Protein AF-A0A9W6LEB4-F1 (afdb_monomer_lite)

pLDDT: mean 90.42, std 13.18, range [27.97, 98.25]

Secondary structure (DSSP, 8-state):
---------HHHHHHHHHHHTT--GGGGT------SSHHHHHHHHHHHHHTT----EEEE--TTHHHHH--SHHHHHHHHHHHHHHHHHHHHHTT-SS--SS--EEEETTEEEESS-HHHHHHHH-TTHHHHHHHHHHHTT---S--HHHHHHHHHH--SPPPHHHHHHHHHHHHTT--

Radius of gyration: 16.8 Å; chains: 1; bounding box: 43×41×46 Å

Organism: NCBI:txid256037

Sequence (179 aa):
MLDRRRVRHADKVVIEEVASRKGALERFGVTVVNASGKANLIVAQAILHQLGITSLTVFDNDSGNAGRKWTDPDEIARARAGDRAANVVLQEHHGVPTVVPFPVGKCSPTLVAWDDNLEHVVNSSWAAWERTMETVRDELDSKKTKRPALYRLTARRCEGLISPALEEVLTLARALTSL

InterPro domains:
  IPR034139 OLD protein-like, TOPRIM domain [PF20469] (10-62)

Foldseek 3Di:
DDPPPPPQCLVQLLLQLLCVVVPGLVVLVFHDDDQPDLVSLLVVVVVCVVVVHQAADEEELQCCVLVVPDDDPVSSVVVLVVSQVSQQVSLVSVVQPDRDSRDAQDSDLRYHYHYNDPVCQCVVAQVQQVVLLVVLCVVVVHPDSRDSVSSNSSSNPRDDDGRPRSVSVSVSSSCSSVD

Structure (mmCIF, N/CA/C/O backbone):
data_AF-A0A9W6LEB4-F1
#
_entry.id   AF-A0A9W6LEB4-F1
#
loop_
_atom_site.group_PDB
_atom_site.id
_atom_site.type_symbol
_atom_site.label_atom_id
_atom_site.label_alt_id
_atom_site.label_comp_id
_atom_site.label_asym_id
_atom_site.label_entity_id
_atom_site.label_seq_id
_atom_site.pdbx_PDB_ins_code
_atom_site.Cartn_x
_atom_site.Cartn_y
_atom_site.Cartn_z
_atom_site.occupancy
_atom_site.B_iso_or_equiv
_atom_site.auth_seq_id
_atom_site.auth_comp_id
_atom_site.auth_asym_id
_atom_site.auth_atom_id
_atom_site.pdbx_PDB_model_num
ATOM 1 N N . MET A 1 1 ? -8.061 -24.059 -19.740 1.00 31.92 1 MET A N 1
ATOM 2 C CA . MET A 1 1 ? -6.728 -23.451 -19.533 1.00 31.92 1 MET A CA 1
ATOM 3 C C . MET A 1 1 ? -6.883 -22.383 -18.457 1.00 31.92 1 MET A C 1
ATOM 5 O O . MET A 1 1 ? -7.356 -21.297 -18.747 1.00 31.92 1 MET A O 1
ATOM 9 N N . LEU A 1 2 ? -6.667 -22.750 -17.189 1.00 27.97 2 LEU A N 1
ATOM 10 C CA . LEU A 1 2 ? -6.910 -21.866 -16.043 1.00 27.97 2 LEU A CA 1
ATOM 11 C C . LEU A 1 2 ? -5.825 -20.786 -16.002 1.00 27.97 2 LEU A C 1
ATOM 13 O O . LEU A 1 2 ? -4.672 -21.079 -15.682 1.00 27.97 2 LEU A O 1
ATOM 17 N N . ASP A 1 3 ? -6.207 -19.557 -16.342 1.00 31.36 3 ASP A N 1
ATOM 18 C CA . ASP A 1 3 ? -5.415 -18.361 -16.086 1.00 31.36 3 ASP A CA 1
ATOM 19 C C . ASP A 1 3 ? -5.175 -18.263 -14.574 1.00 31.36 3 ASP A C 1
ATOM 21 O O . ASP A 1 3 ? -6.063 -17.939 -13.778 1.00 31.36 3 ASP A O 1
ATOM 25 N N . ARG A 1 4 ? -3.964 -18.652 -14.165 1.00 30.36 4 ARG A N 1
ATOM 26 C CA . ARG A 1 4 ? -3.471 -18.491 -12.803 1.00 30.36 4 ARG A CA 1
ATOM 27 C C . ARG A 1 4 ? -3.309 -16.996 -12.575 1.00 30.36 4 ARG A C 1
ATOM 29 O O . ARG A 1 4 ? -2.198 -16.481 -12.721 1.00 30.36 4 ARG A O 1
ATOM 36 N N . ARG A 1 5 ? -4.395 -16.325 -12.173 1.00 36.22 5 ARG A N 1
ATOM 37 C CA . ARG A 1 5 ? -4.355 -14.999 -11.549 1.00 36.22 5 ARG A CA 1
ATOM 38 C C . ARG A 1 5 ? -3.278 -15.066 -10.471 1.00 36.22 5 ARG A C 1
ATOM 40 O O . ARG A 1 5 ? -3.470 -15.674 -9.420 1.00 36.22 5 ARG A O 1
ATOM 47 N N . ARG A 1 6 ? -2.085 -14.552 -10.780 1.00 41.47 6 ARG A N 1
ATOM 48 C CA . ARG A 1 6 ? -0.973 -14.477 -9.835 1.00 41.47 6 ARG A CA 1
ATOM 49 C C . ARG A 1 6 ? -1.454 -13.558 -8.736 1.00 41.47 6 ARG A C 1
ATOM 51 O O . ARG A 1 6 ? -1.456 -12.347 -8.938 1.00 41.47 6 ARG A O 1
ATOM 58 N N . VAL A 1 7 ? -1.893 -14.116 -7.616 1.00 43.53 7 VAL A N 1
ATOM 59 C CA . VAL A 1 7 ? -2.299 -13.289 -6.493 1.00 43.53 7 VAL A CA 1
ATOM 60 C C . VAL A 1 7 ? -1.030 -12.652 -5.933 1.00 43.53 7 VAL A C 1
ATOM 62 O O . VAL A 1 7 ? -0.190 -13.305 -5.308 1.00 43.53 7 VAL A O 1
ATOM 65 N N . ARG A 1 8 ? -0.820 -11.384 -6.291 1.00 58.88 8 ARG A N 1
ATOM 66 C CA . ARG A 1 8 ? 0.289 -10.565 -5.808 1.00 58.88 8 ARG A CA 1
ATOM 67 C C . ARG A 1 8 ? -0.129 -10.065 -4.433 1.00 58.88 8 ARG A C 1
ATOM 69 O O . ARG A 1 8 ? -0.816 -9.065 -4.327 1.00 58.88 8 ARG A O 1
ATOM 76 N N . HIS A 1 9 ? 0.217 -10.811 -3.390 1.00 73.19 9 HIS A N 1
ATOM 77 C CA . HIS A 1 9 ? 0.010 -10.394 -1.998 1.00 73.19 9 HIS A CA 1
ATOM 78 C C . HIS A 1 9 ? 1.240 -9.688 -1.418 1.00 73.19 9 HIS A C 1
ATOM 80 O O . HIS A 1 9 ? 1.439 -9.760 -0.211 1.00 73.19 9 HIS A O 1
ATOM 86 N N . ALA A 1 10 ? 2.087 -9.084 -2.260 1.00 85.56 10 ALA A N 1
ATOM 87 C CA . ALA A 1 10 ? 3.326 -8.446 -1.815 1.00 85.56 10 ALA A CA 1
ATOM 88 C C . ALA A 1 10 ? 3.034 -7.379 -0.750 1.00 85.56 10 ALA A C 1
ATOM 90 O O . ALA A 1 10 ? 3.589 -7.445 0.339 1.00 85.56 10 ALA A O 1
ATOM 91 N N . ASP A 1 11 ? 2.061 -6.510 -1.008 1.00 91.75 11 ASP A N 1
ATOM 92 C CA . ASP A 1 11 ? 1.679 -5.414 -0.110 1.00 91.75 11 ASP A CA 1
ATOM 93 C C . ASP A 1 11 ? 1.219 -5.944 1.246 1.00 91.75 11 ASP A C 1
ATOM 95 O O . ASP A 1 11 ? 1.785 -5.589 2.277 1.00 91.75 11 ASP A O 1
ATOM 99 N N . LYS A 1 12 ? 0.268 -6.891 1.241 1.00 93.88 12 LYS A N 1
ATOM 100 C CA . LYS A 1 12 ? -0.228 -7.544 2.463 1.00 93.88 12 LYS A CA 1
ATOM 101 C C . LYS A 1 12 ? 0.916 -8.137 3.284 1.00 93.88 12 LYS A C 1
ATOM 103 O O . LYS A 1 12 ? 1.007 -7.848 4.471 1.00 93.88 12 LYS A O 1
ATOM 108 N N . VAL A 1 13 ? 1.788 -8.945 2.669 1.00 94.31 13 VAL A N 1
ATOM 109 C CA . VAL A 1 13 ? 2.856 -9.609 3.433 1.00 94.31 13 VAL A CA 1
ATOM 110 C C . VAL A 1 13 ? 3.897 -8.622 3.940 1.00 94.31 13 VAL A C 1
ATOM 112 O O . VAL A 1 13 ? 4.397 -8.815 5.040 1.00 94.31 13 VAL A O 1
ATOM 115 N N . VAL A 1 14 ? 4.220 -7.568 3.187 1.00 94.88 14 VAL A N 1
ATOM 116 C CA . VAL A 1 14 ? 5.163 -6.551 3.664 1.00 94.88 14 VAL A CA 1
ATOM 117 C C . VAL A 1 14 ? 4.561 -5.782 4.834 1.00 94.88 14 VAL A C 1
ATOM 119 O O . VAL A 1 14 ? 5.223 -5.662 5.859 1.00 94.88 14 VAL A O 1
ATOM 122 N N . ILE A 1 15 ? 3.304 -5.341 4.739 1.00 95.69 15 ILE A N 1
ATOM 123 C CA . ILE A 1 15 ? 2.620 -4.639 5.833 1.00 95.69 15 ILE A CA 1
ATOM 124 C C . ILE A 1 15 ? 2.577 -5.512 7.096 1.00 95.69 15 ILE A C 1
ATOM 126 O O . ILE A 1 15 ? 2.961 -5.050 8.168 1.00 95.69 15 ILE A O 1
ATOM 130 N N . GLU A 1 16 ? 2.160 -6.776 6.979 1.00 95.50 16 GLU A N 1
ATOM 131 C CA . GLU A 1 16 ? 2.070 -7.707 8.115 1.00 95.50 16 GLU A CA 1
ATOM 132 C C . GLU A 1 16 ? 3.435 -7.969 8.770 1.00 95.50 16 GLU A C 1
ATOM 134 O O . GLU A 1 16 ? 3.569 -7.917 9.995 1.00 95.50 16 GLU A O 1
ATOM 139 N N . GLU A 1 17 ? 4.474 -8.218 7.970 1.00 95.50 17 GLU A N 1
ATOM 140 C CA . GLU A 1 17 ? 5.811 -8.508 8.496 1.00 95.50 17 GLU A CA 1
ATOM 141 C C . GLU A 1 17 ? 6.456 -7.279 9.131 1.00 95.50 17 GLU A C 1
ATOM 143 O O . GLU A 1 17 ? 7.046 -7.383 10.207 1.00 95.50 17 GLU A O 1
ATOM 148 N N . VAL A 1 18 ? 6.306 -6.104 8.521 1.00 94.75 18 VAL A N 1
ATOM 149 C CA . VAL A 1 18 ? 6.800 -4.846 9.091 1.00 94.75 18 VAL A CA 1
ATOM 150 C C . VAL A 1 18 ? 6.063 -4.541 10.396 1.00 94.75 18 VAL A C 1
ATOM 152 O O . VAL A 1 18 ? 6.706 -4.214 11.394 1.00 94.75 18 VAL A O 1
ATOM 155 N N . ALA A 1 19 ? 4.740 -4.735 10.440 1.00 95.12 19 ALA A N 1
ATOM 156 C CA . ALA A 1 19 ? 3.956 -4.570 11.661 1.00 95.12 19 ALA A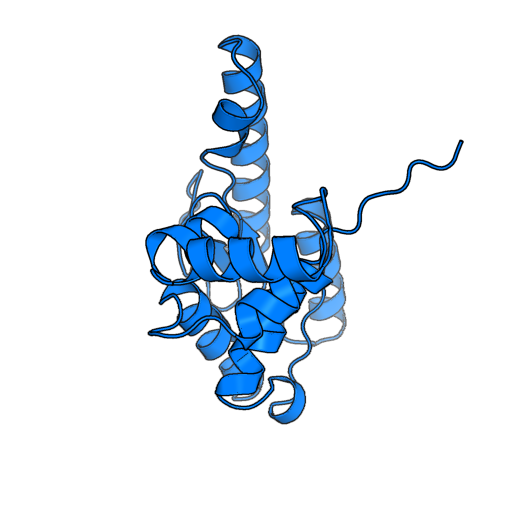 CA 1
ATOM 157 C C . ALA A 1 19 ? 4.435 -5.491 12.785 1.00 95.12 19 ALA A C 1
ATOM 159 O O . ALA A 1 19 ? 4.568 -5.052 13.927 1.00 95.12 19 ALA A O 1
ATOM 160 N N . SER A 1 20 ? 4.745 -6.753 12.469 1.00 92.88 20 SER A N 1
ATOM 161 C CA . SER A 1 20 ? 5.183 -7.741 13.460 1.00 92.88 20 SER A CA 1
ATOM 162 C C . SER A 1 20 ? 6.423 -7.299 14.251 1.00 92.88 20 SER A C 1
ATOM 164 O O . SER A 1 20 ? 6.522 -7.601 15.440 1.00 92.88 20 SER A O 1
ATOM 166 N N . ARG A 1 21 ? 7.306 -6.487 13.646 1.00 89.56 21 ARG A N 1
ATOM 167 C CA . ARG A 1 21 ? 8.498 -5.912 14.299 1.00 89.56 21 ARG A CA 1
ATOM 168 C C . ARG A 1 21 ? 8.165 -4.907 15.401 1.00 89.56 21 ARG A C 1
ATOM 170 O O . ARG A 1 21 ? 8.978 -4.687 16.292 1.00 89.56 21 ARG A O 1
ATOM 177 N N . LYS A 1 22 ? 6.987 -4.284 15.337 1.00 86.12 22 LYS A N 1
ATOM 178 C CA . LYS A 1 22 ? 6.521 -3.248 16.272 1.00 86.12 22 LYS A CA 1
ATOM 179 C C . LYS A 1 22 ? 5.244 -3.649 17.015 1.00 86.12 22 LYS A C 1
ATOM 181 O O . LYS A 1 22 ? 4.566 -2.778 17.556 1.00 86.12 22 LYS A O 1
ATOM 186 N N . GLY A 1 23 ? 4.881 -4.930 16.988 1.00 88.81 23 GLY A N 1
ATOM 187 C CA . GLY A 1 23 ? 3.587 -5.431 17.448 1.00 88.81 23 GLY A CA 1
ATOM 188 C C . GLY A 1 23 ? 2.609 -5.630 16.290 1.00 88.81 23 GLY A C 1
ATOM 189 O O . GLY A 1 23 ? 2.194 -4.669 15.635 1.00 88.81 23 GLY A O 1
ATOM 190 N N . ALA A 1 24 ? 2.249 -6.898 16.075 1.00 92.50 24 ALA A N 1
ATOM 191 C CA . ALA A 1 24 ? 1.349 -7.348 15.017 1.00 92.50 24 ALA A CA 1
ATOM 192 C C . ALA A 1 24 ? -0.007 -6.619 15.063 1.00 92.50 24 ALA A C 1
ATOM 194 O O . ALA A 1 24 ? -0.530 -6.355 16.149 1.00 92.50 24 ALA A O 1
ATOM 195 N N . LEU A 1 25 ? -0.564 -6.300 13.890 1.00 94.50 25 LEU A N 1
ATOM 196 C CA . LEU A 1 25 ? -1.804 -5.523 13.745 1.00 94.50 25 LEU A CA 1
ATOM 197 C C . LEU A 1 25 ? -3.010 -6.218 14.389 1.00 94.50 25 LEU A C 1
ATOM 199 O O . LEU A 1 25 ? -3.885 -5.557 14.943 1.00 94.50 25 LEU A O 1
ATOM 203 N N . GLU A 1 26 ? -3.007 -7.545 14.419 1.00 93.38 26 GLU A N 1
ATOM 204 C CA . GLU A 1 26 ? -4.059 -8.371 15.004 1.00 93.38 26 GLU A CA 1
ATOM 205 C C . GLU A 1 26 ? -4.212 -8.116 16.507 1.00 93.38 26 GLU A C 1
ATOM 207 O O . GLU A 1 26 ? -5.320 -8.185 17.035 1.00 93.38 26 GLU A O 1
ATOM 212 N N . ARG A 1 27 ? -3.125 -7.745 17.202 1.00 91.69 27 ARG A N 1
ATOM 213 C CA . ARG A 1 27 ? -3.181 -7.356 18.624 1.00 91.69 27 ARG A CA 1
ATOM 214 C C . ARG A 1 27 ? -3.971 -6.069 18.854 1.00 91.69 27 ARG A C 1
ATOM 216 O O . ARG A 1 27 ? -4.410 -5.828 19.972 1.00 91.69 27 ARG A O 1
ATOM 223 N N . PHE A 1 28 ? -4.137 -5.267 17.809 1.00 90.06 28 PHE A N 1
ATOM 224 C CA . PHE A 1 28 ? -4.932 -4.046 17.802 1.00 90.06 28 PHE A CA 1
ATOM 225 C C . PHE A 1 28 ? -6.306 -4.268 17.160 1.00 90.06 28 PHE A C 1
ATOM 227 O O . PHE A 1 28 ? -7.001 -3.302 16.906 1.00 90.06 28 PHE A O 1
ATOM 234 N N . GLY A 1 29 ? -6.708 -5.510 16.859 1.00 93.12 29 GLY A N 1
ATOM 235 C CA . GLY A 1 29 ? -7.980 -5.787 16.181 1.00 93.12 29 GLY A CA 1
ATOM 236 C C . GLY A 1 29 ? -7.988 -5.424 14.691 1.00 93.12 29 GLY A C 1
ATOM 237 O O . GLY A 1 29 ? -9.054 -5.326 14.090 1.00 93.12 29 GLY A O 1
ATOM 238 N N . VAL A 1 30 ? -6.815 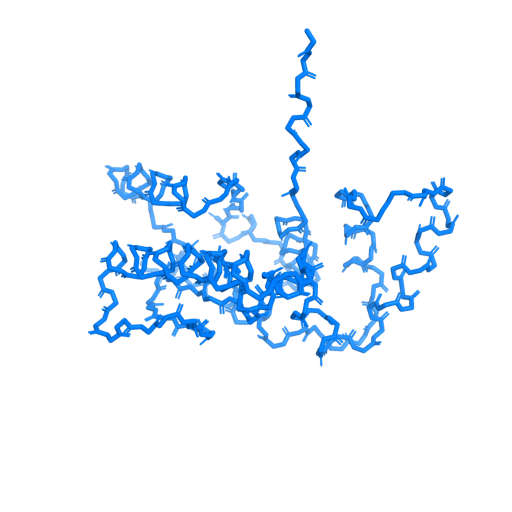-5.238 14.079 1.00 95.88 30 VAL A N 1
ATOM 239 C CA . VAL A 1 30 ? -6.679 -4.849 12.671 1.00 95.88 30 VAL A CA 1
ATOM 240 C C . VAL A 1 30 ? -6.247 -6.050 11.832 1.00 95.88 30 VAL A C 1
ATOM 242 O O . VAL A 1 30 ? -5.295 -6.750 12.167 1.00 95.88 30 VAL A O 1
ATOM 245 N N . THR A 1 31 ? -6.930 -6.276 10.708 1.00 95.38 31 THR A N 1
ATOM 246 C CA . THR A 1 31 ? -6.588 -7.304 9.711 1.00 95.38 31 THR A CA 1
ATOM 247 C C . THR A 1 31 ? -6.309 -6.655 8.363 1.00 95.38 31 THR A C 1
ATOM 249 O O . THR A 1 31 ? -7.049 -5.781 7.919 1.00 95.38 31 THR A O 1
ATOM 252 N N . VAL A 1 32 ? -5.263 -7.121 7.675 1.00 95.44 32 VAL A N 1
ATOM 253 C CA . VAL A 1 32 ? -4.921 -6.659 6.324 1.00 95.44 32 VAL A CA 1
ATOM 254 C C . VAL A 1 32 ? -5.608 -7.541 5.280 1.00 95.44 32 VAL A C 1
ATOM 256 O O . VAL A 1 32 ? -5.430 -8.761 5.265 1.00 95.44 32 VAL A O 1
ATOM 259 N N . VAL A 1 33 ? -6.357 -6.942 4.356 1.00 93.94 33 VAL A N 1
ATOM 260 C CA . VAL A 1 33 ? -7.030 -7.654 3.257 1.00 93.94 33 VAL A CA 1
ATOM 261 C C . VAL A 1 33 ? -6.465 -7.183 1.921 1.00 93.94 33 VAL A C 1
ATOM 263 O O . VAL A 1 33 ? -6.318 -5.990 1.690 1.00 93.94 33 VAL A O 1
ATOM 266 N N . ASN A 1 34 ? -6.152 -8.121 1.022 1.00 92.69 34 ASN A N 1
ATOM 267 C CA . ASN A 1 34 ? -5.768 -7.781 -0.349 1.00 92.69 34 ASN A CA 1
ATOM 268 C C . ASN A 1 34 ? -7.017 -7.758 -1.243 1.00 92.69 34 ASN A C 1
ATOM 270 O O . ASN A 1 34 ? -7.630 -8.805 -1.447 1.00 92.69 34 ASN A O 1
ATOM 274 N N . ALA A 1 35 ? -7.347 -6.599 -1.814 1.00 91.00 35 ALA A N 1
ATOM 275 C CA . ALA A 1 35 ? -8.485 -6.450 -2.722 1.00 91.00 35 ALA A CA 1
ATOM 276 C C . ALA A 1 35 ? -8.160 -6.751 -4.200 1.00 91.00 35 ALA A C 1
ATOM 278 O O . ALA A 1 35 ? -9.063 -6.872 -5.016 1.00 91.00 35 ALA A O 1
ATOM 279 N N . SER A 1 36 ? -6.898 -6.949 -4.585 1.00 87.88 36 SER A N 1
ATOM 280 C CA . SER A 1 36 ? -6.499 -7.259 -5.971 1.00 87.88 36 SER A CA 1
ATOM 281 C C . SER A 1 36 ? -6.897 -6.184 -7.001 1.00 87.88 36 SER A C 1
ATOM 283 O O . SER A 1 36 ? -7.420 -6.508 -8.067 1.00 87.88 36 SER A O 1
ATOM 285 N N . GLY A 1 37 ? -6.630 -4.910 -6.696 1.00 90.06 37 GLY A N 1
ATOM 286 C CA . GLY A 1 37 ? -6.763 -3.781 -7.627 1.00 90.06 37 GLY A CA 1
ATOM 287 C C . GLY A 1 37 ? -7.757 -2.703 -7.187 1.00 90.06 37 GLY A C 1
ATOM 288 O O . GLY A 1 37 ? -8.623 -2.940 -6.348 1.00 90.06 37 GLY A O 1
ATOM 289 N N . LYS A 1 38 ? -7.641 -1.510 -7.788 1.00 94.25 38 LYS A N 1
ATOM 290 C CA . LYS A 1 38 ? -8.364 -0.283 -7.393 1.00 94.25 38 LYS A CA 1
ATOM 291 C C . LYS A 1 38 ? -9.886 -0.411 -7.434 1.00 94.25 38 LYS A C 1
ATOM 293 O O . LYS A 1 38 ? -10.550 -0.039 -6.476 1.00 94.25 38 LYS A O 1
ATOM 298 N N . ALA A 1 39 ? -10.436 -1.018 -8.485 1.00 93.94 39 ALA A N 1
ATOM 299 C CA . ALA A 1 39 ? -11.881 -1.241 -8.581 1.00 93.94 39 ALA A CA 1
ATOM 300 C C . ALA A 1 39 ? -12.415 -2.123 -7.437 1.00 93.94 39 ALA A C 1
ATOM 302 O O . ALA A 1 39 ? -13.472 -1.854 -6.875 1.00 93.94 39 ALA A O 1
ATOM 303 N N . ASN A 1 40 ? -11.659 -3.149 -7.043 1.00 95.38 40 ASN A N 1
ATOM 304 C CA . ASN A 1 40 ? -12.047 -4.016 -5.936 1.00 95.38 40 ASN A CA 1
ATOM 305 C C . ASN A 1 40 ? -11.813 -3.365 -4.568 1.00 95.38 40 ASN A C 1
ATOM 307 O O . ASN A 1 40 ? -12.504 -3.733 -3.624 1.00 95.38 40 ASN A O 1
ATOM 311 N N . LEU A 1 41 ? -10.873 -2.417 -4.441 1.00 96.06 41 LEU A N 1
ATOM 312 C CA . LEU A 1 41 ? -10.715 -1.628 -3.211 1.00 96.06 41 LEU A CA 1
ATOM 313 C C . LEU A 1 41 ? -11.995 -0.839 -2.912 1.00 96.06 41 LEU A C 1
ATOM 315 O O . LEU A 1 41 ? -12.469 -0.882 -1.784 1.00 96.06 41 LEU A O 1
ATOM 319 N N . ILE A 1 42 ? -12.601 -0.220 -3.932 1.00 96.50 42 ILE A N 1
ATOM 320 C CA . ILE A 1 42 ? -13.890 0.487 -3.819 1.00 96.50 42 ILE A CA 1
ATOM 321 C C . ILE A 1 42 ? -14.981 -0.471 -3.330 1.00 96.50 42 ILE A C 1
ATOM 323 O O . ILE A 1 42 ? -15.660 -0.188 -2.346 1.00 96.50 42 ILE A O 1
ATOM 327 N N . VAL A 1 43 ? -15.125 -1.633 -3.978 1.00 96.50 43 VAL A N 1
ATOM 328 C CA . VAL A 1 43 ? -16.143 -2.631 -3.601 1.00 96.50 43 VAL A CA 1
ATOM 329 C C . VAL A 1 43 ? -15.922 -3.140 -2.175 1.00 96.50 43 VAL A C 1
ATOM 331 O O . VAL A 1 43 ? -16.868 -3.207 -1.393 1.00 96.50 43 VAL A O 1
ATOM 334 N N . ALA A 1 44 ? -14.683 -3.479 -1.814 1.00 96.06 44 ALA A N 1
ATOM 335 C CA . ALA A 1 44 ? -14.348 -3.949 -0.475 1.00 96.06 44 ALA A CA 1
ATOM 336 C C . ALA A 1 44 ? -14.645 -2.880 0.584 1.00 96.06 44 ALA A C 1
ATOM 338 O O . ALA A 1 44 ? -15.276 -3.188 1.592 1.00 96.06 44 ALA A O 1
ATOM 339 N N . GLN A 1 45 ? -14.252 -1.628 0.339 1.00 95.38 45 GLN A N 1
ATOM 340 C CA . GLN A 1 45 ? -14.521 -0.519 1.249 1.00 95.38 45 GLN A CA 1
ATOM 341 C C . GLN A 1 45 ? -16.027 -0.285 1.408 1.00 95.38 45 GLN A C 1
ATOM 343 O O . GLN A 1 45 ? -16.484 -0.124 2.536 1.00 95.38 45 GLN A O 1
ATOM 348 N N . ALA A 1 46 ? -16.804 -0.334 0.322 1.00 95.00 46 ALA A N 1
ATOM 349 C CA . ALA A 1 46 ? -18.250 -0.140 0.381 1.00 95.00 46 ALA A CA 1
ATOM 350 C C . ALA A 1 46 ? -18.938 -1.234 1.216 1.00 95.00 46 ALA A C 1
ATOM 352 O O . ALA A 1 46 ? -19.802 -0.934 2.038 1.00 95.00 46 ALA A O 1
ATOM 353 N N . ILE A 1 47 ? -18.517 -2.496 1.057 1.00 96.69 47 ILE A N 1
ATOM 354 C CA . ILE A 1 47 ? -19.013 -3.618 1.869 1.00 96.69 47 ILE A CA 1
ATOM 355 C C . ILE A 1 47 ? -18.664 -3.410 3.346 1.00 96.69 47 ILE A C 1
ATOM 357 O O . ILE A 1 47 ? -19.539 -3.523 4.200 1.00 96.69 47 ILE A O 1
ATOM 361 N N . LEU A 1 48 ? -17.403 -3.095 3.657 1.00 95.94 48 LEU A N 1
ATOM 362 C CA . LEU A 1 48 ? -16.960 -2.878 5.038 1.00 95.94 48 LEU A CA 1
ATOM 363 C C . LEU A 1 48 ? -17.699 -1.700 5.683 1.00 95.94 48 LEU A C 1
ATOM 365 O O . LEU A 1 48 ? -18.182 -1.829 6.805 1.00 95.94 48 LEU A O 1
ATOM 369 N N . HIS A 1 49 ? -17.882 -0.602 4.947 1.00 94.38 49 HIS A N 1
ATOM 370 C CA . HIS A 1 49 ? -18.649 0.554 5.397 1.00 94.38 49 HIS A CA 1
ATOM 371 C C . HIS A 1 49 ? -20.107 0.194 5.708 1.00 94.38 49 HIS A C 1
ATOM 373 O O . HIS A 1 49 ? -20.606 0.541 6.776 1.00 94.38 49 HIS A O 1
ATOM 379 N N . GLN A 1 50 ? -20.770 -0.562 4.827 1.00 97.25 50 GLN A N 1
ATOM 380 C CA . GLN A 1 50 ? -22.147 -1.016 5.041 1.00 97.25 50 GLN A CA 1
ATOM 381 C C . GLN A 1 50 ? -22.286 -1.922 6.276 1.00 97.25 50 GLN A C 1
ATOM 383 O O . GLN A 1 50 ? -23.339 -1.951 6.910 1.00 97.25 50 GLN A O 1
ATOM 388 N N . LEU A 1 51 ? -21.226 -2.653 6.623 1.00 97.06 51 LEU A N 1
ATOM 389 C CA . LEU A 1 51 ? -21.150 -3.484 7.825 1.00 97.06 51 LEU A CA 1
ATOM 390 C C . LEU A 1 51 ? -20.739 -2.700 9.084 1.00 97.06 51 LEU A C 1
ATOM 392 O O . LEU A 1 51 ? -20.604 -3.300 10.148 1.00 97.06 51 LEU A O 1
ATOM 396 N N . GLY A 1 52 ? -20.521 -1.384 8.986 1.00 95.25 52 GLY A N 1
ATOM 397 C CA . GLY A 1 52 ? -20.047 -0.557 10.098 1.00 95.25 52 GLY A CA 1
ATOM 398 C C . GLY A 1 52 ? -18.590 -0.823 10.489 1.00 95.25 52 GLY A C 1
ATOM 399 O O . GLY A 1 52 ? -18.185 -0.496 11.601 1.00 95.25 52 GLY A O 1
ATOM 400 N N . ILE A 1 53 ? -17.798 -1.431 9.600 1.00 95.00 53 ILE A N 1
ATOM 401 C CA . ILE A 1 53 ? -16.388 -1.745 9.833 1.00 95.00 53 ILE A CA 1
ATOM 402 C C . ILE A 1 53 ? -15.525 -0.603 9.292 1.00 95.00 53 ILE A C 1
ATOM 404 O O . ILE A 1 53 ? -15.476 -0.354 8.086 1.00 95.00 53 ILE A O 1
ATOM 408 N N . THR A 1 54 ? -14.795 0.068 10.182 1.00 94.56 54 THR A N 1
ATOM 409 C CA . THR A 1 54 ? -13.818 1.096 9.803 1.00 94.56 54 THR A CA 1
ATOM 410 C C . THR A 1 54 ? -12.630 0.461 9.077 1.00 94.56 54 THR A C 1
ATOM 412 O O . THR A 1 54 ? -12.044 -0.513 9.549 1.00 94.56 54 THR A O 1
ATOM 415 N N . SER A 1 55 ? -12.237 1.027 7.934 1.00 96.38 55 SER A N 1
ATOM 416 C CA . SER A 1 55 ? -11.151 0.492 7.107 1.00 96.38 55 SER A CA 1
ATOM 417 C C . SER A 1 55 ? -10.236 1.587 6.562 1.00 96.38 55 SER A C 1
ATOM 419 O O . SER A 1 55 ? -10.720 2.613 6.080 1.00 96.38 55 SER A O 1
ATOM 421 N N . LEU A 1 56 ? -8.929 1.323 6.552 1.00 97.56 56 LEU A N 1
ATOM 422 C CA . LEU A 1 56 ? -7.928 2.092 5.812 1.00 97.56 56 LEU A CA 1
ATOM 423 C C . LEU A 1 56 ? -7.684 1.435 4.449 1.00 97.56 56 LEU A C 1
ATOM 425 O O . LEU A 1 56 ? -7.378 0.246 4.383 1.00 97.56 56 LEU A O 1
ATOM 429 N N . THR A 1 57 ? -7.778 2.211 3.373 1.00 97.75 57 THR A N 1
ATOM 430 C CA . THR A 1 57 ? -7.401 1.789 2.020 1.00 97.75 57 THR A CA 1
ATOM 431 C C . THR A 1 57 ? -6.004 2.298 1.689 1.00 97.75 57 THR A C 1
ATOM 433 O O . THR A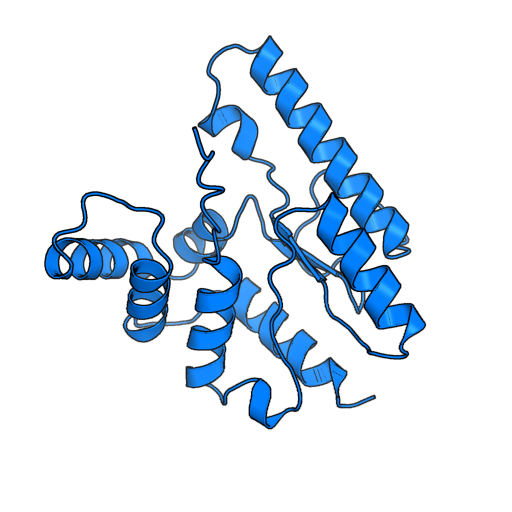 1 57 ? -5.713 3.481 1.855 1.00 97.75 57 THR A O 1
ATOM 436 N N . VAL A 1 58 ? -5.144 1.401 1.209 1.00 97.75 58 VAL A N 1
ATOM 437 C CA . VAL A 1 58 ? -3.785 1.710 0.747 1.00 97.75 58 VAL A CA 1
ATOM 438 C C . VAL A 1 58 ? -3.659 1.245 -0.697 1.00 97.75 58 VAL A C 1
ATOM 440 O O . VAL A 1 58 ? -4.109 0.143 -1.022 1.00 97.75 58 VAL A O 1
ATOM 443 N N . PHE A 1 59 ? -3.087 2.076 -1.565 1.00 97.12 59 PHE A N 1
ATOM 444 C CA . PHE A 1 59 ? -2.939 1.751 -2.982 1.00 97.12 59 PHE A CA 1
ATOM 445 C C . PHE A 1 59 ? -1.681 2.365 -3.603 1.00 97.12 59 PHE A C 1
ATOM 447 O O . PHE A 1 59 ? -1.208 3.409 -3.168 1.00 97.12 59 PHE A O 1
ATOM 454 N N . ASP A 1 60 ? -1.188 1.733 -4.663 1.00 96.00 60 ASP A N 1
ATOM 455 C CA . ASP A 1 60 ? -0.108 2.232 -5.517 1.00 96.00 60 ASP A CA 1
ATOM 456 C C . ASP A 1 60 ? -0.638 3.313 -6.470 1.00 96.00 60 ASP A C 1
ATOM 458 O O . ASP A 1 60 ? -1.628 3.079 -7.172 1.00 96.00 60 ASP A O 1
ATOM 462 N N . ASN A 1 61 ? -0.010 4.492 -6.552 1.00 96.44 61 ASN A N 1
ATOM 463 C CA . ASN A 1 61 ? -0.463 5.517 -7.501 1.00 96.44 61 ASN A CA 1
ATOM 464 C C . ASN A 1 61 ? -0.126 5.179 -8.971 1.00 96.44 61 ASN A C 1
ATOM 466 O O . ASN A 1 61 ? -0.682 5.804 -9.873 1.00 96.44 61 ASN A O 1
ATOM 470 N N . ASP A 1 62 ? 0.716 4.172 -9.224 1.00 96.38 62 ASP A N 1
ATOM 471 C CA . ASP A 1 62 ? 1.103 3.655 -10.544 1.00 96.38 62 ASP A CA 1
ATOM 472 C C . ASP A 1 62 ? 1.685 4.718 -11.504 1.00 96.38 62 ASP A C 1
ATOM 474 O O . ASP A 1 62 ? 1.646 4.567 -12.727 1.00 96.38 62 ASP A O 1
ATOM 478 N N . SER A 1 63 ? 2.254 5.810 -10.980 1.00 94.88 63 SER A N 1
ATOM 479 C CA . SER A 1 63 ? 2.739 6.938 -11.790 1.00 94.88 63 SER A CA 1
ATOM 480 C C . SER A 1 63 ? 3.835 6.564 -12.800 1.00 94.88 63 SER A C 1
ATOM 482 O O . SER A 1 63 ? 3.912 7.170 -13.876 1.00 94.88 63 SER A O 1
ATOM 484 N N . GLY A 1 64 ? 4.647 5.550 -12.487 1.00 93.06 64 GLY A N 1
ATOM 485 C CA . GLY A 1 64 ? 5.729 5.023 -13.316 1.00 93.06 64 GLY A CA 1
ATOM 486 C C . GLY A 1 64 ? 5.413 3.682 -13.986 1.00 93.06 64 GLY A C 1
ATOM 487 O O . GLY A 1 64 ? 6.259 3.139 -14.700 1.00 93.06 64 GLY A O 1
ATOM 488 N N . ASN A 1 65 ? 4.223 3.109 -13.784 1.00 90.69 65 ASN A N 1
ATOM 489 C CA . ASN A 1 65 ? 3.864 1.778 -14.290 1.00 90.69 65 ASN A CA 1
ATOM 490 C C . ASN A 1 65 ? 3.913 1.698 -15.828 1.00 90.69 65 ASN A C 1
ATOM 492 O O . ASN A 1 65 ? 4.500 0.770 -16.390 1.00 90.69 65 ASN A O 1
ATOM 496 N N . ALA A 1 66 ? 3.360 2.700 -16.515 1.00 91.88 66 ALA A N 1
ATOM 497 C CA . ALA A 1 66 ? 3.307 2.742 -17.976 1.00 91.88 66 ALA A CA 1
ATOM 498 C C . ALA A 1 66 ? 4.702 2.691 -18.628 1.00 91.88 66 ALA A C 1
ATOM 500 O O . ALA A 1 66 ? 4.941 1.848 -19.492 1.00 91.88 66 ALA A O 1
ATOM 501 N N . GLY A 1 67 ? 5.638 3.529 -18.165 1.00 91.00 67 GLY A N 1
ATOM 502 C CA . GLY A 1 67 ? 7.002 3.597 -18.708 1.00 91.00 67 GLY A CA 1
ATOM 503 C C . GLY A 1 67 ? 7.862 2.369 -18.395 1.00 91.00 67 GLY A C 1
ATOM 504 O O . GLY A 1 67 ? 8.837 2.105 -19.089 1.00 91.00 67 GLY A O 1
ATOM 505 N N .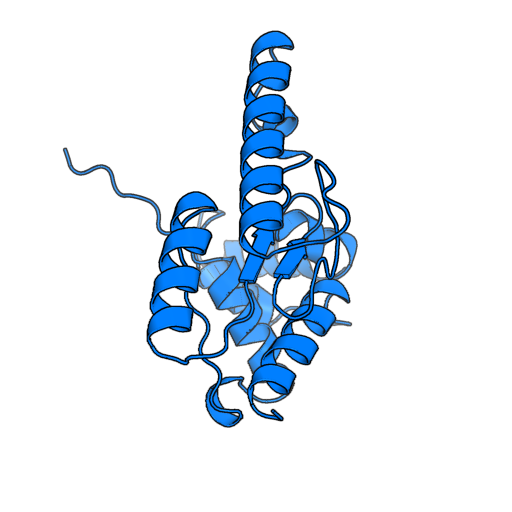 ARG A 1 68 ? 7.492 1.583 -17.376 1.00 91.06 68 ARG A N 1
ATOM 506 C CA . ARG A 1 68 ? 8.139 0.295 -17.075 1.00 91.06 68 ARG A CA 1
ATOM 507 C C . ARG A 1 68 ? 7.628 -0.845 -17.953 1.00 91.06 68 ARG A C 1
ATOM 509 O O . ARG A 1 68 ? 8.302 -1.867 -18.069 1.00 91.06 68 ARG A O 1
ATOM 516 N N . LYS A 1 69 ? 6.422 -0.713 -18.512 1.00 91.06 69 LYS A N 1
ATOM 517 C CA . LYS A 1 69 ? 5.744 -1.785 -19.252 1.00 91.06 69 LYS A CA 1
ATOM 518 C C . LYS A 1 69 ? 5.858 -1.634 -20.765 1.00 91.06 69 LYS A C 1
ATOM 520 O O . LYS A 1 69 ? 5.932 -2.648 -21.454 1.00 91.06 69 LYS A O 1
ATOM 525 N N . TRP A 1 70 ? 5.846 -0.403 -21.257 1.00 93.75 70 TRP A N 1
ATOM 526 C CA . TRP A 1 70 ? 5.770 -0.095 -22.679 1.00 93.75 70 TRP A CA 1
ATOM 527 C C . TRP A 1 70 ? 6.897 0.844 -23.087 1.00 93.75 70 TRP A C 1
ATOM 529 O O . TRP A 1 70 ? 7.366 1.649 -22.286 1.00 93.75 70 TRP A O 1
ATOM 539 N N . THR A 1 71 ? 7.308 0.744 -24.348 1.00 95.00 71 THR A N 1
ATOM 540 C CA . THR A 1 71 ? 8.268 1.661 -24.977 1.00 95.00 71 THR A CA 1
ATOM 541 C C . THR A 1 71 ? 7.604 2.569 -26.008 1.00 95.00 71 THR A C 1
ATOM 543 O O . THR A 1 71 ? 8.166 3.605 -26.347 1.00 95.00 71 THR A O 1
ATOM 546 N N . ASP A 1 72 ? 6.427 2.185 -26.512 1.00 96.62 72 ASP A N 1
ATOM 547 C CA . ASP A 1 72 ? 5.654 2.977 -27.462 1.00 96.62 72 ASP A CA 1
ATOM 548 C C . ASP A 1 72 ? 4.979 4.180 -26.767 1.00 96.62 72 ASP A C 1
ATOM 550 O O . ASP A 1 72 ? 4.269 3.987 -25.771 1.00 96.62 72 ASP A O 1
ATOM 554 N N . PRO A 1 73 ? 5.174 5.421 -27.255 1.00 96.12 73 PRO A N 1
ATOM 555 C CA . PRO A 1 73 ? 4.602 6.614 -26.634 1.00 96.12 73 PRO A CA 1
ATOM 556 C C . PRO A 1 73 ? 3.072 6.601 -26.513 1.00 96.12 73 PRO A C 1
ATOM 558 O O . PRO A 1 73 ? 2.548 7.069 -25.497 1.00 96.12 73 PRO A O 1
ATOM 561 N N . ASP A 1 74 ? 2.355 6.048 -27.494 1.00 96.38 74 ASP A N 1
ATOM 562 C CA . ASP A 1 74 ? 0.889 6.030 -27.491 1.00 96.38 74 ASP A CA 1
ATOM 563 C C . ASP A 1 74 ? 0.349 5.005 -26.483 1.00 96.38 74 ASP A C 1
ATOM 565 O O . ASP A 1 74 ? -0.609 5.285 -25.749 1.00 96.38 74 ASP A O 1
ATOM 569 N N . GLU A 1 75 ? 0.987 3.836 -26.376 1.00 96.56 75 GLU A N 1
ATOM 570 C CA . GLU A 1 75 ? 0.691 2.854 -25.327 1.00 96.56 75 GLU A CA 1
ATOM 571 C C . GLU A 1 75 ? 0.987 3.401 -23.925 1.00 96.56 75 GLU A C 1
ATOM 573 O O . GLU A 1 75 ? 0.173 3.218 -23.011 1.00 96.56 75 GLU A O 1
ATOM 578 N N . ILE A 1 76 ? 2.103 4.121 -23.748 1.00 95.69 76 ILE A N 1
ATOM 579 C CA . ILE A 1 76 ? 2.448 4.780 -22.480 1.00 95.69 76 ILE A CA 1
ATOM 580 C C . ILE A 1 76 ? 1.380 5.814 -22.114 1.00 95.69 76 ILE A C 1
ATOM 582 O O . ILE A 1 76 ? 0.882 5.809 -20.984 1.00 95.69 76 ILE A O 1
ATOM 586 N N . ALA A 1 77 ? 1.003 6.688 -23.052 1.00 95.94 77 ALA A N 1
ATOM 587 C CA . ALA A 1 77 ? 0.001 7.726 -22.821 1.00 95.94 77 ALA A CA 1
ATOM 588 C C . ALA A 1 77 ? -1.359 7.122 -22.444 1.00 95.94 77 ALA A C 1
ATOM 590 O O . ALA A 1 77 ? -1.989 7.558 -21.476 1.00 95.94 77 ALA A O 1
ATOM 591 N N . ARG A 1 78 ? -1.784 6.068 -23.153 1.00 96.50 78 ARG A N 1
ATOM 592 C CA . ARG A 1 78 ? -3.036 5.353 -22.878 1.00 96.50 78 ARG A CA 1
ATOM 593 C C . ARG A 1 78 ? -3.028 4.675 -21.511 1.00 96.50 78 ARG A C 1
ATOM 595 O O . ARG A 1 78 ? -3.990 4.820 -20.759 1.00 96.50 78 ARG A O 1
ATOM 602 N N . ALA A 1 79 ? -1.959 3.953 -21.177 1.00 95.19 79 ALA A N 1
ATOM 603 C CA . ALA A 1 79 ? -1.828 3.296 -19.879 1.00 95.19 79 ALA A CA 1
ATOM 604 C C . ALA A 1 79 ? -1.851 4.324 -18.738 1.00 95.19 79 ALA A C 1
ATOM 606 O O . ALA A 1 79 ? -2.621 4.179 -17.792 1.00 95.19 79 ALA A O 1
ATOM 607 N N . ARG A 1 80 ? -1.105 5.425 -18.887 1.00 96.25 80 ARG A N 1
ATOM 608 C CA . ARG A 1 80 ? -1.050 6.506 -17.897 1.00 96.25 80 ARG A CA 1
ATOM 609 C C . ARG A 1 80 ? -2.394 7.215 -17.714 1.00 96.25 80 ARG A C 1
ATOM 611 O O . ARG A 1 80 ? -2.719 7.623 -16.600 1.00 96.25 80 ARG A O 1
ATOM 618 N N . ALA A 1 81 ? -3.179 7.366 -18.782 1.00 96.94 81 ALA A N 1
ATOM 619 C CA . ALA A 1 81 ? -4.541 7.886 -18.693 1.00 96.94 81 ALA A CA 1
ATOM 620 C C . ALA A 1 81 ? -5.456 6.944 -17.891 1.00 96.94 81 ALA A C 1
ATOM 622 O O . ALA A 1 81 ? -6.243 7.416 -17.071 1.00 96.94 81 ALA A O 1
ATOM 623 N N . GLY A 1 82 ? -5.307 5.627 -18.074 1.00 96.69 82 GLY A N 1
ATOM 624 C CA . GLY A 1 82 ? -6.002 4.609 -17.283 1.00 96.69 82 GLY A CA 1
ATOM 625 C C . GLY A 1 82 ? -5.636 4.654 -15.797 1.00 96.69 82 GLY A C 1
ATOM 626 O O . GLY A 1 82 ? -6.531 4.701 -14.954 1.00 96.69 82 GLY A O 1
ATOM 627 N N . ASP A 1 83 ? -4.340 4.719 -15.478 1.00 96.19 83 ASP A N 1
ATOM 628 C CA . ASP A 1 83 ? -3.855 4.804 -14.093 1.00 96.19 83 ASP A CA 1
ATOM 629 C C . ASP A 1 83 ? -4.362 6.088 -13.406 1.00 96.19 83 ASP A C 1
ATOM 631 O O . ASP A 1 83 ? -4.896 6.035 -12.296 1.00 96.19 83 ASP A O 1
ATOM 635 N N . ARG A 1 84 ? -4.322 7.232 -14.113 1.00 97.44 84 ARG A N 1
ATOM 636 C CA . ARG A 1 84 ? -4.921 8.500 -13.658 1.00 97.44 84 ARG A CA 1
ATOM 637 C C . ARG A 1 84 ? -6.409 8.348 -13.352 1.00 97.44 84 ARG A C 1
ATOM 639 O O . ARG A 1 84 ? -6.848 8.767 -12.285 1.00 97.44 84 ARG A O 1
ATOM 646 N N . ALA A 1 85 ? -7.187 7.800 -14.285 1.00 97.81 85 ALA A N 1
ATOM 647 C CA . ALA A 1 85 ? -8.632 7.672 -14.115 1.00 97.81 85 ALA A CA 1
ATOM 648 C C . ALA A 1 85 ? -8.973 6.782 -12.910 1.00 97.81 85 ALA A C 1
ATOM 650 O O . ALA A 1 85 ? -9.811 7.150 -12.092 1.00 97.81 85 ALA A O 1
ATOM 651 N N . ALA A 1 86 ? -8.270 5.658 -12.746 1.00 97.56 86 ALA A N 1
ATOM 652 C CA . ALA A 1 86 ? -8.471 4.760 -11.612 1.00 97.56 86 ALA A CA 1
ATOM 653 C C . ALA A 1 86 ? -8.135 5.421 -10.260 1.00 97.56 86 ALA A C 1
ATOM 655 O O . ALA A 1 86 ? -8.857 5.212 -9.285 1.00 97.56 86 ALA A O 1
ATOM 656 N N . ASN A 1 87 ? -7.074 6.233 -10.195 1.00 98.00 87 ASN A N 1
ATOM 657 C CA . ASN A 1 87 ? -6.704 6.975 -8.984 1.00 98.00 87 ASN A CA 1
ATOM 658 C C . ASN A 1 87 ? -7.731 8.053 -8.621 1.00 98.00 87 ASN A C 1
ATOM 660 O O . ASN A 1 87 ? -8.018 8.254 -7.441 1.00 98.00 87 ASN A O 1
ATOM 664 N N . VAL A 1 88 ? -8.255 8.766 -9.622 1.00 98.19 88 VAL A N 1
ATOM 665 C CA . VAL A 1 88 ? -9.281 9.805 -9.439 1.00 98.19 88 VAL A CA 1
ATOM 666 C C . VAL A 1 88 ? -10.551 9.185 -8.867 1.00 98.19 88 VAL A C 1
ATOM 668 O O . VAL A 1 88 ? -10.987 9.599 -7.799 1.00 98.19 88 VAL A O 1
ATOM 671 N N . VAL A 1 89 ? -11.065 8.123 -9.496 1.00 98.12 89 VAL A N 1
ATOM 672 C CA . VAL A 1 89 ? -12.284 7.435 -9.040 1.00 98.12 89 VAL A CA 1
ATOM 673 C C . VAL A 1 89 ? -12.136 6.918 -7.605 1.00 98.12 89 VAL A C 1
ATOM 675 O O . VAL A 1 89 ? -13.062 7.033 -6.806 1.00 98.12 89 VAL A O 1
ATOM 678 N N . LEU A 1 90 ? -10.967 6.375 -7.242 1.00 97.69 90 LEU A N 1
ATOM 679 C CA . LEU A 1 90 ? -10.722 5.912 -5.875 1.00 97.69 90 LEU A CA 1
ATOM 680 C C . LEU A 1 90 ? -10.725 7.070 -4.860 1.00 97.69 9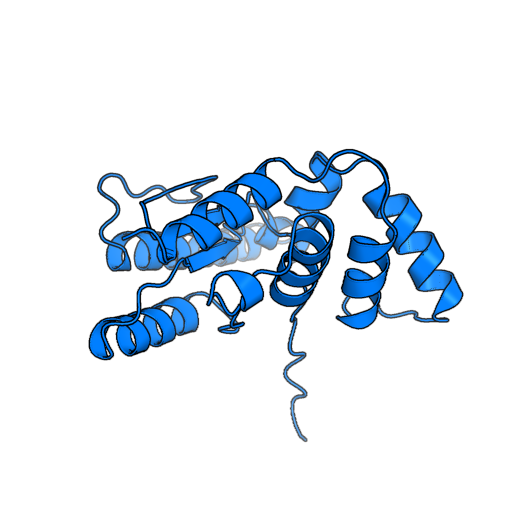0 LEU A C 1
ATOM 682 O O . LEU A 1 90 ? -11.287 6.933 -3.778 1.00 97.69 90 LEU A O 1
ATOM 686 N N . GLN A 1 91 ? -10.133 8.218 -5.192 1.00 98.25 91 GLN A N 1
ATOM 687 C CA . GLN A 1 91 ? -10.157 9.399 -4.320 1.00 98.25 91 GLN A CA 1
ATOM 688 C C . GLN A 1 91 ? -11.566 9.984 -4.169 1.00 98.25 91 GLN A C 1
ATOM 690 O O . GLN A 1 91 ? -11.966 10.317 -3.054 1.00 98.25 91 GLN A O 1
ATOM 695 N N . GLU A 1 92 ? -12.324 10.072 -5.262 1.00 97.44 92 GLU A N 1
ATOM 696 C CA . GLU A 1 92 ? -13.719 10.529 -5.252 1.00 97.44 92 GLU A CA 1
ATOM 697 C C . GLU A 1 92 ? -14.592 9.622 -4.380 1.00 97.44 92 GLU A C 1
ATOM 699 O O . GLU A 1 92 ? -15.343 10.114 -3.541 1.00 97.44 92 GLU A O 1
ATOM 704 N N . HIS A 1 93 ? -14.427 8.300 -4.501 1.00 96.19 93 HIS A N 1
ATOM 705 C CA . HIS A 1 93 ? -15.116 7.314 -3.661 1.00 96.19 93 HIS A CA 1
ATOM 706 C C . HIS A 1 93 ? -14.849 7.520 -2.163 1.00 96.19 93 HIS A C 1
ATOM 708 O O . HIS A 1 93 ? -15.748 7.392 -1.337 1.00 96.19 93 HIS A O 1
ATOM 714 N N . HIS A 1 94 ? -13.619 7.888 -1.805 1.00 96.50 94 HIS A N 1
ATOM 715 C CA . HIS A 1 94 ? -13.236 8.206 -0.428 1.00 96.50 94 HIS A CA 1
ATOM 716 C C . HIS A 1 94 ? -13.580 9.643 0.004 1.00 96.50 94 HIS A C 1
ATOM 718 O O . HIS A 1 94 ? -13.218 10.036 1.116 1.00 96.50 94 HIS A O 1
ATOM 724 N N . GLY A 1 95 ? -14.248 10.434 -0.843 1.00 96.00 95 GLY A N 1
ATOM 725 C CA . GLY A 1 95 ? -14.633 11.812 -0.538 1.00 96.00 95 GLY A CA 1
ATOM 726 C C . GLY A 1 95 ? -13.442 12.751 -0.328 1.00 96.00 95 GLY A C 1
ATOM 727 O O . GLY A 1 95 ? -13.520 13.666 0.492 1.00 96.00 95 GLY A O 1
ATOM 728 N N . VAL A 1 96 ? -12.317 12.512 -1.013 1.00 97.12 96 VAL A N 1
ATOM 729 C CA . VAL A 1 96 ? -11.127 13.371 -0.914 1.00 97.12 96 VAL A CA 1
ATOM 730 C C . VAL A 1 96 ? -11.466 14.782 -1.429 1.00 97.12 96 VAL A C 1
ATOM 732 O O . VAL A 1 96 ? -11.893 14.905 -2.576 1.00 97.12 96 VAL A O 1
ATOM 735 N N . PRO A 1 97 ? -11.249 15.858 -0.642 1.00 92.81 97 PRO A N 1
ATOM 736 C CA . PRO A 1 97 ? -11.650 17.214 -1.039 1.00 92.81 97 PRO A CA 1
ATOM 737 C C . PRO A 1 97 ? -10.920 17.749 -2.275 1.00 92.81 97 PRO A C 1
ATOM 739 O O . PRO A 1 97 ? -11.509 18.451 -3.093 1.00 92.81 97 PRO A O 1
ATOM 742 N N . THR A 1 98 ? -9.634 17.413 -2.406 1.00 95.19 98 THR A N 1
ATOM 743 C CA . THR A 1 98 ? -8.781 17.847 -3.517 1.00 95.19 98 THR A CA 1
ATOM 744 C C . THR A 1 98 ? -8.208 16.623 -4.209 1.00 95.19 98 THR A C 1
ATOM 746 O O . THR A 1 98 ? -7.196 16.069 -3.782 1.00 95.19 98 THR A O 1
ATOM 749 N N . VAL A 1 99 ? -8.872 16.195 -5.278 1.00 97.44 99 VAL A N 1
ATOM 750 C CA . VAL A 1 99 ? -8.459 15.029 -6.061 1.00 97.44 99 VAL A CA 1
ATOM 751 C C . VAL A 1 99 ? -7.293 15.399 -6.974 1.00 97.44 99 VAL A C 1
ATOM 753 O O . VAL A 1 99 ? -7.371 16.360 -7.741 1.00 97.44 99 VAL A O 1
ATOM 756 N N . VAL A 1 100 ? -6.217 14.612 -6.928 1.00 97.19 100 VAL A N 1
ATOM 757 C CA . VAL A 1 100 ? -5.059 14.777 -7.820 1.00 97.19 100 VAL A CA 1
ATOM 758 C C . VAL A 1 100 ? -4.772 13.492 -8.607 1.00 97.19 100 VAL A C 1
ATOM 760 O O . VAL A 1 100 ? -5.039 12.402 -8.120 1.00 97.19 100 VAL A O 1
ATOM 763 N N . PRO A 1 101 ? -4.215 13.559 -9.828 1.00 96.62 101 PRO A N 1
ATOM 764 C CA . PRO A 1 101 ? -4.029 12.379 -10.686 1.00 96.62 101 PRO A CA 1
ATOM 765 C C . PRO A 1 101 ? -3.150 11.258 -10.116 1.00 96.62 101 PRO A C 1
ATOM 767 O O . PRO A 1 101 ? -3.401 10.080 -10.362 1.00 96.62 101 PRO A O 1
ATOM 770 N N . PHE A 1 102 ? -2.094 11.632 -9.398 1.00 97.50 102 PHE A N 1
ATOM 771 C CA . PHE A 1 102 ? -1.096 10.729 -8.830 1.00 97.50 102 PHE A CA 1
ATOM 772 C C . PHE A 1 102 ? -0.816 11.191 -7.397 1.00 97.50 102 PHE A C 1
ATOM 774 O O . PHE A 1 102 ? 0.165 11.898 -7.168 1.00 97.50 102 PHE A O 1
ATOM 781 N N . PRO A 1 103 ? -1.730 10.911 -6.452 1.00 97.69 103 PRO A N 1
ATOM 782 C CA . PRO A 1 103 ? -1.542 11.313 -5.065 1.00 97.69 103 PRO A CA 1
ATOM 783 C C . PRO A 1 103 ? -0.389 10.527 -4.433 1.00 97.69 103 PRO A C 1
ATOM 785 O O . PRO A 1 103 ? -0.057 9.428 -4.878 1.00 97.69 103 PRO A O 1
ATOM 788 N N . VAL A 1 104 ? 0.208 11.085 -3.382 1.00 97.12 104 VAL A N 1
ATOM 789 C CA . VAL A 1 104 ? 1.245 10.438 -2.568 1.00 97.12 104 VAL A CA 1
ATOM 790 C C . VAL A 1 104 ? 0.980 10.770 -1.101 1.00 97.12 104 VAL A C 1
ATOM 792 O O . VAL A 1 104 ? 0.646 11.909 -0.775 1.00 97.12 104 VAL A O 1
ATOM 795 N N . GLY A 1 105 ? 1.128 9.779 -0.226 1.00 96.31 105 GLY A N 1
ATOM 796 C CA . GLY A 1 105 ? 0.870 9.878 1.208 1.00 96.31 105 GLY A CA 1
ATOM 797 C C . GLY A 1 105 ? -0.617 9.831 1.555 1.00 96.31 105 GLY A C 1
ATOM 798 O O . GLY A 1 105 ? -1.457 9.345 0.790 1.00 96.31 105 GLY A O 1
ATOM 799 N N . LYS A 1 106 ? -0.954 10.331 2.743 1.00 96.81 106 LYS A N 1
ATOM 800 C CA . LYS A 1 106 ? -2.329 10.393 3.248 1.00 96.81 106 LYS A CA 1
ATOM 801 C C . LYS A 1 106 ? -3.219 11.331 2.417 1.00 96.81 106 LYS A C 1
ATOM 803 O O . LYS A 1 106 ? -3.082 12.549 2.481 1.00 96.81 106 LYS A O 1
ATOM 808 N N . CYS A 1 107 ? -4.192 10.764 1.702 1.00 96.44 107 CYS A N 1
ATOM 809 C CA . CYS A 1 107 ? -5.198 11.512 0.935 1.00 96.44 107 CYS A CA 1
ATOM 810 C C . CYS A 1 107 ? -6.424 11.883 1.786 1.00 96.44 107 CYS A C 1
ATOM 812 O O . CYS A 1 107 ? -7.044 12.923 1.580 1.00 96.44 107 CYS A O 1
ATOM 814 N N . SER A 1 108 ? -6.791 11.021 2.738 1.00 94.56 108 SER A N 1
ATOM 815 C CA . SER A 1 108 ? -7.878 11.233 3.703 1.00 94.56 108 SER A CA 1
ATOM 816 C C . SER A 1 108 ? -7.617 10.408 4.975 1.00 94.56 108 SER A C 1
ATOM 818 O O . SER A 1 108 ? -6.635 9.666 5.034 1.00 94.56 108 SER A O 1
ATOM 820 N N . PRO A 1 109 ? -8.458 10.486 6.026 1.00 91.75 109 PRO A N 1
ATOM 821 C CA . PRO A 1 109 ? -8.331 9.602 7.188 1.00 91.75 109 PRO A CA 1
ATOM 822 C C . PRO A 1 109 ? -8.377 8.100 6.858 1.00 91.75 109 PRO A C 1
ATOM 824 O O . PRO A 1 1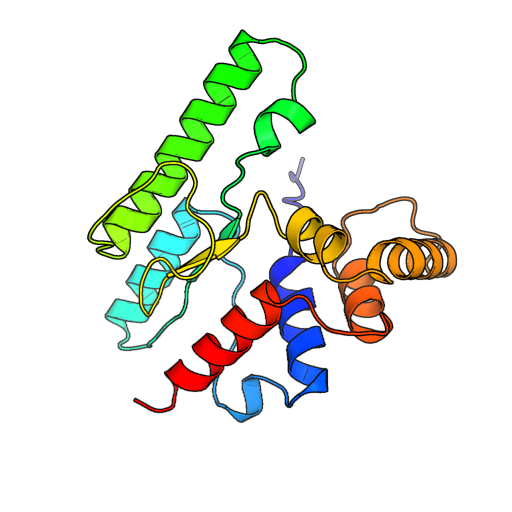09 ? -7.846 7.307 7.628 1.00 91.75 109 PRO A O 1
ATOM 827 N N . THR A 1 110 ? -8.981 7.714 5.729 1.00 94.31 110 THR A N 1
ATOM 828 C CA . THR A 1 110 ? -9.198 6.313 5.328 1.00 94.31 110 THR A CA 1
ATOM 829 C C . THR A 1 110 ? -8.549 5.947 3.992 1.00 94.31 110 THR A C 1
ATOM 831 O O . THR A 1 110 ? -8.792 4.848 3.491 1.00 94.31 110 THR A O 1
ATOM 834 N N . LEU A 1 111 ? -7.714 6.821 3.415 1.00 97.50 111 LEU A N 1
ATOM 835 C CA . LEU A 1 111 ? -7.046 6.591 2.132 1.00 97.50 111 LEU A CA 1
ATOM 836 C C . LEU A 1 111 ? -5.591 7.075 2.149 1.00 97.50 111 LEU A C 1
ATOM 838 O O . LEU A 1 111 ? -5.325 8.245 2.434 1.00 97.50 111 LEU A O 1
ATOM 842 N N . VAL A 1 112 ? -4.667 6.188 1.781 1.00 98.19 112 VAL A N 1
ATOM 843 C CA . VAL A 1 112 ? -3.233 6.468 1.609 1.00 98.19 112 VAL A CA 1
ATOM 844 C C . VAL A 1 112 ? -2.780 5.979 0.236 1.00 98.19 112 VAL A C 1
ATOM 846 O O . VAL A 1 112 ? -3.100 4.859 -0.164 1.00 98.19 112 VAL A O 1
ATOM 849 N N . ALA A 1 113 ? -2.014 6.807 -0.465 1.00 97.75 113 ALA A N 1
ATOM 850 C CA . ALA A 1 113 ? -1.404 6.476 -1.744 1.00 97.75 113 ALA A CA 1
ATOM 851 C C . ALA A 1 113 ? 0.113 6.304 -1.595 1.00 97.75 113 ALA A C 1
ATOM 853 O O . ALA A 1 113 ? 0.795 7.168 -1.046 1.00 97.75 113 ALA A O 1
ATOM 854 N N . TRP A 1 114 ? 0.662 5.213 -2.110 1.00 96.81 114 TRP A N 1
ATOM 855 C CA . TRP A 1 114 ? 2.102 5.029 -2.241 1.00 96.81 114 TRP A CA 1
ATOM 856 C C . TRP A 1 114 ? 2.621 5.601 -3.554 1.00 96.81 114 TRP A C 1
ATOM 858 O O . TRP A 1 114 ? 1.922 5.599 -4.570 1.00 96.81 114 TRP A O 1
ATOM 868 N N . ASP A 1 115 ? 3.857 6.100 -3.511 1.00 96.19 115 ASP A N 1
ATOM 869 C CA . ASP A 1 115 ? 4.509 6.658 -4.688 1.00 96.19 115 ASP A CA 1
ATOM 870 C C . ASP A 1 115 ? 4.948 5.552 -5.649 1.00 96.19 115 ASP A C 1
ATOM 872 O O . ASP A 1 115 ? 5.715 4.663 -5.278 1.00 96.19 115 ASP A O 1
ATOM 876 N N . ASP A 1 116 ? 4.434 5.617 -6.876 1.00 94.81 116 ASP A N 1
ATOM 877 C CA . ASP A 1 116 ? 4.502 4.607 -7.928 1.00 94.81 116 ASP A CA 1
ATOM 878 C C . ASP A 1 116 ? 3.970 3.244 -7.481 1.00 94.81 116 ASP A C 1
ATOM 880 O O . ASP A 1 116 ? 2.838 2.900 -7.812 1.00 94.81 116 ASP A O 1
ATOM 884 N N . ASN A 1 117 ? 4.757 2.471 -6.733 1.00 93.56 117 ASN A N 1
ATOM 885 C CA . ASN A 1 117 ? 4.327 1.203 -6.164 1.00 93.56 117 ASN A CA 1
ATOM 886 C C . ASN A 1 117 ? 5.106 0.797 -4.903 1.00 93.56 117 ASN A C 1
ATOM 888 O O . ASN A 1 117 ? 6.099 1.429 -4.544 1.00 93.56 117 ASN A O 1
ATOM 892 N N . LEU A 1 118 ? 4.706 -0.307 -4.258 1.00 92.50 118 LEU A N 1
ATOM 893 C CA . LEU A 1 118 ? 5.420 -0.845 -3.093 1.00 92.50 118 LEU A CA 1
ATOM 894 C C . LEU A 1 118 ? 6.930 -0.991 -3.326 1.00 92.50 118 LEU A C 1
ATOM 896 O O . LEU A 1 118 ? 7.707 -0.628 -2.445 1.00 92.50 118 LEU A O 1
ATOM 900 N N . GLU A 1 119 ? 7.361 -1.542 -4.470 1.00 91.69 119 GLU A N 1
ATOM 901 C CA . GLU A 1 119 ? 8.793 -1.724 -4.743 1.00 91.69 119 GLU A CA 1
ATOM 902 C C . GLU A 1 119 ? 9.543 -0.391 -4.781 1.00 91.69 119 GLU A C 1
ATOM 904 O O . GLU A 1 119 ? 10.635 -0.290 -4.226 1.00 91.69 119 GLU A O 1
ATOM 909 N N . HIS A 1 120 ? 8.946 0.640 -5.377 1.00 92.69 120 HIS A N 1
ATOM 910 C CA . HIS A 1 120 ? 9.499 1.987 -5.376 1.00 92.69 120 HIS A CA 1
ATOM 911 C C . HIS A 1 120 ? 9.598 2.548 -3.950 1.00 92.69 120 HIS A C 1
ATOM 913 O O . HIS A 1 120 ? 10.644 3.068 -3.555 1.00 92.69 120 HIS A O 1
ATOM 919 N N . VAL A 1 121 ? 8.556 2.369 -3.135 1.00 93.12 121 VAL A N 1
ATOM 920 C CA . VAL A 1 121 ? 8.532 2.816 -1.734 1.00 93.12 121 VAL A CA 1
ATOM 921 C C . VAL A 1 121 ? 9.638 2.167 -0.901 1.00 93.12 121 VAL A C 1
ATOM 923 O O . VAL A 1 121 ? 10.375 2.862 -0.198 1.00 93.12 121 VAL A O 1
ATOM 926 N N . VAL A 1 122 ? 9.787 0.843 -0.972 1.00 93.44 122 VAL A N 1
ATOM 927 C CA . VAL A 1 122 ? 10.801 0.139 -0.171 1.00 93.44 122 VAL A CA 1
ATOM 928 C C . VAL A 1 122 ? 12.214 0.381 -0.698 1.00 93.44 122 VAL A C 1
ATOM 930 O O . VAL A 1 122 ? 13.111 0.607 0.107 1.00 93.44 122 VAL A O 1
ATOM 933 N N . ASN A 1 123 ? 12.429 0.435 -2.015 1.00 91.62 123 ASN A N 1
ATOM 934 C CA . ASN A 1 123 ? 13.764 0.667 -2.577 1.00 91.62 123 ASN A CA 1
ATOM 935 C C . ASN A 1 123 ? 14.261 2.102 -2.356 1.00 91.62 123 ASN A C 1
ATOM 937 O O . ASN A 1 123 ? 15.454 2.310 -2.158 1.00 91.62 123 ASN A O 1
ATOM 941 N N . SER A 1 124 ? 13.365 3.093 -2.362 1.00 90.94 124 SER A N 1
ATOM 942 C CA . SER A 1 124 ? 13.741 4.504 -2.189 1.00 90.94 124 SER A CA 1
ATOM 943 C C . SER A 1 124 ? 14.144 4.865 -0.758 1.00 90.94 124 SER A C 1
ATOM 945 O O . SER A 1 124 ? 14.870 5.836 -0.553 1.00 90.94 124 SER A O 1
ATOM 947 N N . SER A 1 125 ? 13.675 4.111 0.242 1.00 89.12 125 SER A N 1
ATOM 948 C CA . SER A 1 125 ? 13.781 4.517 1.651 1.00 89.12 125 SER A CA 1
ATOM 949 C C . SER A 1 125 ? 14.241 3.424 2.615 1.00 89.12 125 SER A C 1
ATOM 951 O O . SER A 1 125 ? 14.597 3.734 3.750 1.00 89.12 125 SER A O 1
ATOM 953 N N . TRP A 1 126 ? 14.308 2.163 2.179 1.00 92.94 126 TRP A N 1
ATOM 954 C CA . TRP A 1 126 ? 14.805 1.047 2.980 1.00 92.94 126 TRP A CA 1
ATOM 955 C C . TRP A 1 126 ? 16.100 0.500 2.367 1.00 92.94 126 TRP A C 1
ATOM 957 O O . TRP A 1 126 ? 16.108 -0.501 1.661 1.00 92.94 126 TRP A O 1
ATOM 967 N N . ALA A 1 127 ? 17.222 1.170 2.645 1.00 91.44 127 ALA A N 1
ATOM 968 C CA . ALA A 1 127 ? 18.498 0.982 1.935 1.00 91.44 127 ALA A CA 1
ATOM 969 C C . ALA A 1 127 ? 19.010 -0.474 1.839 1.00 91.44 127 ALA A C 1
ATOM 971 O O . ALA A 1 127 ? 19.685 -0.833 0.878 1.00 91.44 127 ALA A O 1
ATOM 972 N N . ALA A 1 128 ? 18.712 -1.329 2.823 1.00 93.62 128 ALA A N 1
ATOM 973 C CA . ALA A 1 128 ? 19.135 -2.731 2.816 1.00 93.62 128 ALA A CA 1
ATOM 974 C C . ALA A 1 128 ? 18.209 -3.660 2.003 1.00 93.62 128 ALA A C 1
ATOM 976 O O . ALA A 1 128 ? 18.509 -4.852 1.883 1.00 93.62 128 ALA A O 1
ATOM 977 N N . TRP A 1 129 ? 17.096 -3.152 1.464 1.00 94.50 129 TRP A N 1
ATOM 978 C CA . TRP A 1 129 ? 16.035 -3.962 0.868 1.00 94.50 129 TRP A CA 1
ATOM 979 C C . TRP A 1 129 ? 16.507 -4.754 -0.343 1.00 94.50 129 TRP A C 1
ATOM 981 O O . TRP A 1 129 ? 16.358 -5.974 -0.350 1.00 94.50 129 TRP A O 1
ATOM 991 N N . GLU A 1 130 ? 17.114 -4.100 -1.335 1.00 93.12 130 GLU A N 1
ATOM 992 C CA . GLU A 1 130 ? 17.530 -4.764 -2.578 1.00 93.12 130 GLU A CA 1
ATOM 993 C C . GLU A 1 130 ? 18.548 -5.874 -2.312 1.00 93.12 130 GLU A C 1
ATOM 995 O O . GLU A 1 130 ? 18.344 -7.011 -2.742 1.00 93.12 130 GLU A O 1
ATOM 1000 N N . ARG A 1 131 ? 19.576 -5.580 -1.505 1.00 94.44 131 ARG A N 1
ATOM 1001 C CA . ARG A 1 131 ? 20.581 -6.565 -1.080 1.00 94.44 131 ARG A CA 1
ATOM 1002 C C . ARG A 1 131 ? 19.940 -7.740 -0.341 1.00 94.44 131 ARG A C 1
ATOM 1004 O O . ARG A 1 131 ? 20.237 -8.891 -0.635 1.00 94.44 131 ARG A O 1
ATOM 1011 N N . THR A 1 132 ? 19.027 -7.468 0.594 1.00 94.94 132 THR A N 1
ATOM 1012 C CA . THR A 1 132 ? 18.328 -8.528 1.342 1.00 94.94 132 THR A CA 1
ATOM 1013 C C . THR A 1 132 ? 17.440 -9.363 0.417 1.00 94.94 132 THR A C 1
ATOM 1015 O O . THR A 1 132 ? 17.361 -10.583 0.554 1.00 94.94 132 THR A O 1
ATOM 1018 N N . MET A 1 133 ? 16.755 -8.725 -0.534 1.00 92.81 133 MET A N 1
ATOM 1019 C CA . MET A 1 133 ? 15.907 -9.408 -1.505 1.00 92.81 133 MET A CA 1
ATOM 1020 C C . MET A 1 133 ? 16.721 -10.289 -2.449 1.00 92.81 133 MET A C 1
ATOM 1022 O O . MET A 1 133 ? 16.240 -11.348 -2.839 1.00 92.81 133 MET A O 1
ATOM 1026 N N . GLU A 1 134 ? 17.929 -9.879 -2.820 1.00 92.44 134 GLU A N 1
ATOM 1027 C CA . GLU A 1 134 ? 18.862 -10.703 -3.585 1.00 92.44 134 GLU A CA 1
ATOM 1028 C C . GLU A 1 134 ? 19.310 -11.934 -2.792 1.00 92.44 134 GLU A C 1
ATOM 1030 O O . GLU A 1 134 ? 19.068 -13.049 -3.245 1.00 92.44 134 GLU A O 1
ATOM 1035 N N . THR A 1 135 ? 19.791 -11.762 -1.557 1.00 94.12 135 THR A N 1
ATOM 1036 C CA . THR A 1 135 ? 20.190 -12.893 -0.697 1.00 94.12 135 THR A CA 1
ATOM 1037 C C . THR A 1 135 ? 19.061 -13.908 -0.503 1.00 94.12 135 THR A C 1
ATOM 1039 O O . THR A 1 135 ? 19.253 -15.108 -0.684 1.00 94.12 135 THR A O 1
ATOM 1042 N N . VAL A 1 136 ? 17.846 -13.445 -0.187 1.00 93.50 136 VAL A N 1
ATOM 1043 C CA . VAL A 1 136 ? 16.690 -14.341 -0.003 1.00 93.50 136 VAL A CA 1
ATOM 1044 C C . VAL A 1 136 ? 16.302 -15.038 -1.312 1.00 93.50 136 VAL A C 1
ATOM 1046 O O . VAL A 1 136 ? 15.832 -16.175 -1.296 1.00 93.50 136 VAL A O 1
ATOM 1049 N N . ARG A 1 137 ? 16.462 -14.378 -2.461 1.00 90.88 137 ARG A N 1
ATOM 1050 C CA . ARG A 1 137 ? 16.149 -14.970 -3.768 1.00 90.88 137 ARG A CA 1
ATOM 1051 C C . ARG A 1 137 ? 17.084 -16.130 -4.091 1.00 90.88 137 ARG A C 1
ATOM 1053 O O . ARG A 1 137 ? 16.590 -17.155 -4.568 1.00 90.88 137 ARG A O 1
ATOM 1060 N N . ASP A 1 138 ? 18.369 -15.958 -3.800 1.00 90.94 138 ASP A N 1
ATOM 1061 C CA . ASP A 1 138 ? 19.401 -16.974 -4.001 1.00 90.94 138 ASP A CA 1
ATOM 1062 C C . ASP A 1 138 ? 19.180 -18.169 -3.067 1.00 90.94 138 ASP A C 1
ATOM 1064 O O . ASP A 1 138 ? 19.165 -19.310 -3.522 1.00 90.94 138 ASP A O 1
ATOM 1068 N N . GLU A 1 139 ? 18.881 -17.921 -1.786 1.00 90.56 139 GLU A N 1
ATOM 1069 C CA . GLU A 1 139 ? 18.546 -18.982 -0.821 1.00 90.56 139 GLU A CA 1
ATOM 1070 C C . GLU A 1 139 ? 17.326 -19.818 -1.232 1.00 90.56 139 GLU A C 1
ATOM 1072 O O . GLU A 1 139 ? 17.259 -21.015 -0.957 1.00 90.56 139 GLU A O 1
ATOM 1077 N N . LEU A 1 140 ? 16.332 -19.192 -1.867 1.00 87.56 140 LEU A N 1
ATOM 1078 C CA . LEU A 1 140 ? 15.103 -19.863 -2.292 1.00 87.56 140 LEU A CA 1
ATOM 1079 C C . LEU A 1 140 ? 15.224 -20.563 -3.658 1.00 87.56 140 LEU A C 1
ATOM 1081 O O . LEU A 1 140 ? 14.203 -21.065 -4.142 1.00 87.56 140 LEU A O 1
ATOM 1085 N N . ASP A 1 141 ? 16.400 -20.531 -4.302 1.00 84.88 141 ASP A N 1
ATOM 1086 C CA . ASP A 1 141 ? 16.634 -20.974 -5.690 1.00 84.88 141 ASP A CA 1
ATOM 1087 C C . ASP A 1 141 ? 15.506 -20.517 -6.642 1.00 84.88 141 ASP A C 1
ATOM 1089 O O . ASP A 1 141 ? 14.951 -21.247 -7.472 1.00 84.88 141 ASP A O 1
ATOM 1093 N N . SER A 1 142 ? 15.047 -19.276 -6.449 1.00 73.38 142 SER A N 1
ATOM 1094 C CA . SER A 1 142 ? 13.839 -18.783 -7.103 1.00 73.38 142 SER A CA 1
ATOM 1095 C C . SER A 1 142 ? 14.182 -17.797 -8.203 1.00 73.38 142 SER A C 1
ATOM 1097 O O . SER A 1 142 ? 14.349 -16.604 -7.971 1.00 73.38 142 SER A O 1
ATOM 1099 N N . LYS A 1 143 ? 14.066 -18.250 -9.455 1.00 72.81 143 LYS A N 1
ATOM 1100 C CA . LYS A 1 143 ? 14.097 -17.363 -10.636 1.00 72.81 143 LYS A CA 1
ATOM 1101 C C . LYS A 1 143 ? 12.904 -16.394 -10.725 1.00 72.81 143 LYS A C 1
ATOM 1103 O O . LYS A 1 143 ? 12.838 -15.571 -11.632 1.00 72.81 143 LYS A O 1
ATOM 1108 N N . LYS A 1 144 ? 11.903 -16.507 -9.838 1.00 67.62 144 LYS A N 1
ATOM 1109 C CA . LYS A 1 144 ? 10.703 -15.649 -9.835 1.00 67.62 144 LYS A CA 1
ATOM 1110 C C . LYS A 1 144 ? 10.812 -14.576 -8.753 1.00 67.62 144 LYS A C 1
ATOM 1112 O O . LYS A 1 144 ? 10.803 -14.904 -7.572 1.00 67.62 144 LYS A O 1
ATOM 1117 N N . THR A 1 145 ? 10.777 -13.313 -9.172 1.00 64.38 145 THR A N 1
ATOM 1118 C CA . THR A 1 145 ? 10.869 -12.125 -8.304 1.00 64.38 145 THR A CA 1
ATOM 1119 C C . THR A 1 145 ? 9.556 -11.745 -7.614 1.00 64.38 145 THR A C 1
ATOM 1121 O O . THR A 1 145 ? 9.573 -11.073 -6.598 1.00 64.38 145 THR A O 1
ATOM 1124 N N . LYS A 1 146 ? 8.396 -12.207 -8.104 1.00 68.38 146 LYS A N 1
ATOM 1125 C CA . LYS A 1 146 ? 7.069 -11.837 -7.563 1.00 68.38 146 LYS A CA 1
ATOM 1126 C C . LYS A 1 146 ? 6.420 -12.971 -6.766 1.00 68.38 146 LYS A C 1
ATOM 1128 O O . LYS A 1 146 ? 5.386 -13.503 -7.177 1.00 68.38 146 LYS A O 1
ATOM 1133 N N . ARG A 1 147 ? 7.054 -13.397 -5.668 1.00 82.44 147 ARG A N 1
ATOM 1134 C CA . ARG A 1 147 ? 6.526 -14.429 -4.752 1.00 82.44 147 ARG A CA 1
ATOM 1135 C C . ARG A 1 147 ? 6.281 -13.838 -3.361 1.00 82.44 147 ARG A C 1
ATOM 1137 O O . ARG A 1 147 ? 7.231 -13.304 -2.801 1.00 82.44 147 ARG A O 1
ATOM 1144 N N . PRO A 1 148 ? 5.096 -14.014 -2.747 1.00 85.38 148 PRO A N 1
ATOM 1145 C CA . PRO A 1 148 ? 4.846 -13.529 -1.387 1.00 85.38 148 PRO A CA 1
ATOM 1146 C C . PRO A 1 148 ? 5.885 -14.007 -0.359 1.00 85.38 148 PRO A C 1
ATOM 1148 O O . PRO A 1 148 ? 6.277 -13.240 0.507 1.00 85.38 148 PRO A O 1
ATOM 1151 N N . ALA A 1 149 ? 6.399 -15.236 -0.491 1.00 88.69 149 ALA A N 1
ATOM 1152 C CA . ALA A 1 149 ? 7.450 -15.758 0.389 1.00 88.69 149 ALA A CA 1
ATOM 1153 C C . ALA A 1 149 ? 8.766 -14.958 0.319 1.00 88.69 149 ALA A C 1
ATOM 1155 O O . ALA A 1 149 ? 9.403 -14.769 1.351 1.00 88.69 149 ALA A O 1
ATOM 1156 N N . LEU A 1 150 ? 9.139 -14.460 -0.869 1.00 91.31 150 LEU A N 1
ATOM 1157 C CA . LEU A 1 150 ? 10.326 -13.620 -1.051 1.00 91.31 150 LEU A CA 1
ATOM 1158 C C . LEU A 1 150 ? 10.148 -12.305 -0.288 1.00 91.31 150 LEU A C 1
ATOM 1160 O O . LEU A 1 150 ? 10.926 -12.022 0.610 1.00 91.31 150 LEU A O 1
ATOM 1164 N N . TYR A 1 151 ? 9.062 -11.574 -0.555 1.00 92.56 151 TYR A N 1
ATOM 1165 C CA . TYR A 1 151 ? 8.766 -10.305 0.122 1.00 92.56 151 TYR A CA 1
ATOM 1166 C C . TYR A 1 151 ? 8.621 -10.479 1.632 1.00 92.56 151 TYR A C 1
ATOM 1168 O O . TYR A 1 151 ? 9.108 -9.645 2.382 1.00 92.56 151 TYR A O 1
ATOM 1176 N N . ARG A 1 152 ? 8.001 -11.576 2.082 1.00 93.19 152 ARG A N 1
ATOM 1177 C CA . ARG A 1 152 ? 7.860 -11.902 3.502 1.00 93.19 152 ARG A CA 1
ATOM 1178 C C . ARG A 1 152 ? 9.219 -12.046 4.185 1.00 93.19 152 ARG A C 1
ATOM 1180 O O . ARG A 1 152 ? 9.478 -11.403 5.195 1.00 93.19 152 ARG A O 1
ATOM 1187 N N . LEU A 1 153 ? 10.095 -12.888 3.637 1.00 94.00 153 LEU A N 1
ATOM 1188 C CA . LEU A 1 153 ? 11.421 -13.120 4.209 1.00 94.00 153 LEU A CA 1
ATOM 1189 C C . LEU A 1 153 ? 12.311 -11.880 4.096 1.00 94.00 153 LEU A C 1
ATOM 1191 O O . LEU A 1 153 ? 13.009 -11.560 5.055 1.00 94.00 153 LEU A O 1
ATOM 1195 N N . THR A 1 154 ? 12.238 -11.141 2.986 1.00 94.31 154 THR A N 1
ATOM 1196 C CA . THR A 1 154 ? 12.926 -9.853 2.841 1.00 94.31 154 THR A CA 1
ATOM 1197 C C . THR A 1 154 ? 12.444 -8.868 3.902 1.00 94.31 154 THR A C 1
ATOM 1199 O O . THR A 1 154 ? 13.252 -8.394 4.691 1.00 94.31 154 THR A O 1
ATOM 1202 N N . ALA A 1 155 ? 11.136 -8.632 4.019 1.00 94.50 155 ALA A N 1
ATOM 1203 C CA . ALA A 1 155 ? 10.561 -7.734 5.020 1.00 94.50 155 ALA A CA 1
ATOM 1204 C C . ALA A 1 155 ? 10.811 -8.185 6.461 1.00 94.50 155 ALA A C 1
ATOM 1206 O O . ALA A 1 155 ? 10.782 -7.356 7.363 1.00 94.50 155 ALA A O 1
ATOM 1207 N N . ARG A 1 156 ? 11.103 -9.465 6.707 1.00 94.12 156 ARG A N 1
ATOM 1208 C CA . ARG A 1 156 ? 11.501 -9.983 8.022 1.00 94.12 156 ARG A CA 1
ATOM 1209 C C . ARG A 1 156 ? 12.980 -9.779 8.337 1.00 94.12 156 ARG A C 1
ATOM 1211 O O . ARG A 1 156 ? 13.311 -9.485 9.478 1.00 94.12 156 ARG A O 1
ATOM 1218 N N . ARG A 1 157 ? 13.856 -9.947 7.347 1.00 94.44 157 ARG A N 1
ATOM 1219 C CA . ARG A 1 157 ? 15.317 -9.938 7.526 1.00 94.44 157 ARG A CA 1
ATOM 1220 C C . ARG A 1 157 ? 15.971 -8.599 7.207 1.00 94.44 157 ARG A C 1
ATOM 1222 O O . ARG A 1 157 ? 17.102 -8.378 7.608 1.00 94.44 157 ARG A O 1
ATOM 1229 N N . CYS A 1 158 ? 15.278 -7.716 6.490 1.00 94.50 158 CYS A N 1
ATOM 1230 C CA . CYS A 1 158 ? 15.844 -6.448 6.052 1.00 94.50 158 CYS A CA 1
ATOM 1231 C C . CYS A 1 158 ? 16.158 -5.565 7.261 1.00 94.50 158 CYS A C 1
ATOM 1233 O O . CYS A 1 158 ? 15.274 -5.244 8.057 1.00 94.50 158 CYS A O 1
ATOM 1235 N N . GLU A 1 159 ? 17.415 -5.190 7.421 1.00 91.75 159 GLU A N 1
ATOM 1236 C CA . GLU A 1 159 ? 17.866 -4.359 8.534 1.00 91.75 159 GLU A CA 1
ATOM 1237 C C . GLU A 1 159 ? 17.630 -2.868 8.257 1.00 91.75 159 GLU A C 1
ATOM 1239 O O . GLU A 1 159 ? 17.239 -2.470 7.158 1.00 91.75 159 GLU A O 1
ATOM 1244 N N . GLY A 1 160 ? 17.874 -2.032 9.265 1.00 90.00 160 GLY A N 1
ATOM 1245 C CA . GLY A 1 160 ? 17.772 -0.579 9.153 1.00 90.00 160 GLY A CA 1
ATOM 1246 C C . GLY A 1 160 ? 16.368 -0.024 9.386 1.00 90.00 160 GLY A C 1
ATOM 1247 O O . GLY A 1 160 ? 15.452 -0.727 9.821 1.00 90.00 160 GLY A O 1
ATOM 1248 N N . LEU A 1 161 ? 16.234 1.278 9.134 1.00 90.31 161 LEU A N 1
ATOM 1249 C CA . LEU A 1 161 ? 14.982 2.004 9.312 1.00 90.31 161 LEU A CA 1
ATOM 1250 C C . LEU A 1 161 ? 13.959 1.559 8.264 1.00 90.31 161 LEU A C 1
ATOM 1252 O O . LEU A 1 161 ? 14.263 1.476 7.076 1.00 90.31 161 LEU A O 1
ATOM 1256 N N . ILE A 1 162 ? 12.747 1.273 8.734 1.00 91.69 162 ILE A N 1
ATOM 1257 C CA . ILE A 1 162 ? 11.594 0.976 7.884 1.00 91.69 162 ILE A CA 1
ATOM 1258 C C . ILE A 1 162 ? 11.235 2.238 7.091 1.00 91.69 162 ILE A C 1
ATOM 1260 O O . ILE A 1 162 ? 11.368 3.355 7.594 1.00 91.69 162 ILE A O 1
ATOM 1264 N N . SER A 1 163 ? 10.746 2.048 5.863 1.00 92.94 163 SER A N 1
ATOM 1265 C CA . SER A 1 163 ? 10.235 3.136 5.026 1.00 92.94 163 SER A CA 1
ATOM 1266 C C . SER A 1 163 ? 9.241 4.031 5.791 1.00 92.94 163 SER A C 1
ATOM 1268 O O . SER A 1 163 ? 8.264 3.508 6.337 1.00 92.94 163 SER A O 1
ATOM 1270 N N . PRO A 1 164 ? 9.401 5.369 5.772 1.00 94.06 164 PRO A N 1
ATOM 1271 C CA . PRO A 1 164 ? 8.440 6.287 6.385 1.00 94.06 164 PRO A CA 1
ATOM 1272 C C . PRO A 1 164 ? 7.000 6.105 5.878 1.00 94.06 164 PRO A C 1
ATOM 1274 O O . PRO A 1 164 ? 6.057 6.236 6.653 1.00 94.06 164 PRO A O 1
ATOM 1277 N N . ALA A 1 165 ? 6.816 5.736 4.606 1.00 94.50 165 ALA A N 1
ATOM 1278 C CA . ALA A 1 165 ? 5.493 5.477 4.037 1.00 94.50 165 ALA A CA 1
ATOM 1279 C C . ALA A 1 165 ? 4.849 4.190 4.589 1.00 94.50 165 ALA A C 1
ATOM 1281 O O . ALA A 1 165 ? 3.630 4.119 4.741 1.00 94.50 165 ALA A O 1
ATOM 1282 N N . LEU A 1 166 ? 5.652 3.173 4.931 1.00 95.25 166 LEU A N 1
ATOM 1283 C CA . LEU A 1 166 ? 5.160 1.987 5.640 1.00 95.25 166 LEU A CA 1
ATOM 1284 C C . LEU A 1 166 ? 4.797 2.332 7.091 1.00 95.25 166 LEU A C 1
ATOM 1286 O O . LEU A 1 166 ? 3.760 1.894 7.582 1.00 95.25 166 LEU A O 1
ATOM 1290 N N . GLU A 1 167 ? 5.613 3.143 7.769 1.00 94.94 167 GLU A N 1
ATOM 1291 C CA . GLU A 1 167 ? 5.332 3.616 9.133 1.00 94.94 167 GLU A CA 1
ATOM 1292 C C . GLU A 1 167 ? 4.037 4.436 9.213 1.00 94.94 167 GLU A C 1
ATOM 1294 O O . GLU A 1 167 ? 3.252 4.252 10.148 1.00 94.94 167 GLU A O 1
ATOM 1299 N N . GLU A 1 168 ? 3.779 5.301 8.226 1.00 95.56 168 GLU A N 1
ATOM 1300 C CA . GLU A 1 168 ? 2.532 6.068 8.124 1.00 95.56 168 GLU A CA 1
ATOM 1301 C C . GLU A 1 168 ? 1.320 5.131 8.045 1.00 95.56 168 GLU A C 1
ATOM 1303 O O . GLU A 1 168 ? 0.378 5.267 8.830 1.00 95.56 168 GLU A O 1
ATOM 1308 N N . VAL A 1 169 ? 1.373 4.124 7.166 1.00 96.62 169 VAL A N 1
ATOM 1309 C CA . VAL A 1 169 ? 0.306 3.122 7.028 1.00 96.62 169 VAL A CA 1
ATOM 1310 C C . VAL A 1 169 ? 0.074 2.372 8.337 1.00 96.62 169 VAL A C 1
ATOM 1312 O O . VAL A 1 169 ? -1.073 2.224 8.754 1.00 96.62 169 VAL A O 1
ATOM 1315 N N . LEU A 1 170 ? 1.131 1.925 9.021 1.00 95.56 170 LEU A N 1
ATOM 1316 C CA . LEU A 1 170 ? 0.991 1.209 10.293 1.00 95.56 170 LEU A CA 1
ATOM 1317 C C . LEU A 1 170 ? 0.420 2.091 11.406 1.00 95.56 170 LEU A C 1
ATOM 1319 O O . LEU A 1 170 ? -0.377 1.618 12.218 1.00 95.56 170 LEU A O 1
ATOM 1323 N N . THR A 1 171 ? 0.804 3.365 11.436 1.00 94.94 171 THR A N 1
ATOM 1324 C CA . THR A 1 171 ? 0.293 4.341 12.404 1.00 94.94 171 THR A CA 1
ATOM 1325 C C . THR A 1 171 ? -1.196 4.586 12.187 1.00 94.94 171 THR A C 1
ATOM 1327 O O . THR A 1 171 ? -1.980 4.487 13.130 1.00 94.94 171 THR A O 1
ATOM 1330 N N . LEU A 1 172 ? -1.606 4.834 10.941 1.00 95.75 172 LEU A N 1
ATOM 1331 C CA . LEU A 1 172 ? -3.011 5.043 10.591 1.00 95.75 172 LEU A CA 1
ATOM 1332 C C . LEU A 1 172 ? -3.848 3.782 10.819 1.00 95.75 172 LEU A C 1
ATOM 1334 O O . LEU A 1 172 ? -4.948 3.874 11.353 1.00 95.75 172 LEU A O 1
ATOM 1338 N N . ALA A 1 173 ? -3.317 2.606 10.477 1.00 95.88 173 ALA A N 1
ATOM 1339 C CA . ALA A 1 173 ? -3.999 1.335 10.685 1.00 95.88 173 ALA A CA 1
ATOM 1340 C C . ALA A 1 173 ? -4.300 1.090 12.171 1.00 95.88 173 ALA A C 1
ATOM 1342 O O . ALA A 1 173 ? -5.415 0.717 12.517 1.00 95.88 173 ALA A O 1
ATOM 1343 N N . ARG A 1 174 ? -3.340 1.357 13.064 1.00 93.81 174 ARG A N 1
ATOM 1344 C CA . ARG A 1 174 ? -3.529 1.217 14.520 1.00 93.81 174 ARG A CA 1
ATOM 1345 C C . ARG A 1 174 ? -4.524 2.222 15.093 1.00 93.81 174 ARG A C 1
ATOM 1347 O O . ARG A 1 174 ? -5.194 1.913 16.069 1.00 93.81 174 ARG A O 1
ATOM 1354 N N . ALA A 1 175 ? -4.636 3.401 14.487 1.00 92.81 175 ALA A N 1
ATOM 1355 C CA . ALA A 1 175 ? -5.591 4.417 14.912 1.00 92.81 175 ALA A CA 1
ATOM 1356 C C . ALA A 1 175 ? -7.051 4.068 14.559 1.00 92.81 175 ALA A C 1
ATOM 1358 O O . ALA A 1 175 ? -7.959 4.686 15.108 1.00 92.81 175 ALA A O 1
ATOM 1359 N N . LEU A 1 176 ? -7.302 3.071 13.693 1.00 91.25 176 LEU A N 1
ATOM 1360 C CA . LEU A 1 176 ? -8.662 2.659 13.310 1.00 91.25 176 LEU A CA 1
ATOM 1361 C C . LEU A 1 176 ? -9.498 2.156 14.492 1.00 91.25 176 LEU A C 1
ATOM 1363 O O . LEU A 1 176 ? -10.720 2.261 14.456 1.00 91.25 176 LEU A O 1
ATOM 1367 N N . THR A 1 177 ? -8.851 1.601 15.518 1.00 82.62 177 THR A N 1
ATOM 1368 C CA . THR A 1 177 ? -9.509 1.014 16.695 1.00 82.62 177 THR A CA 1
ATOM 1369 C C . THR A 1 177 ? -9.478 1.923 17.919 1.00 82.62 177 THR A C 1
ATOM 1371 O O . THR A 1 177 ? -9.860 1.500 19.005 1.00 82.62 177 THR A O 1
ATOM 1374 N N . SER A 1 178 ? -8.974 3.150 17.774 1.00 69.75 178 SER A N 1
ATOM 1375 C CA . SER A 1 178 ? -8.963 4.170 18.831 1.00 69.75 178 SER A CA 1
ATOM 1376 C C . SER A 1 178 ? -10.126 5.165 18.707 1.00 69.75 178 SER A C 1
ATOM 1378 O O . SER A 1 178 ? -10.093 6.206 19.361 1.00 69.75 178 SER A O 1
ATOM 1380 N N . LEU A 1 179 ? -11.106 4.857 17.850 1.00 53.00 179 LEU A N 1
ATOM 1381 C CA . LEU A 1 179 ? -12.309 5.647 17.580 1.00 53.00 179 LEU A CA 1
ATOM 1382 C C . LEU A 1 179 ? -13.496 5.177 18.424 1.00 53.00 179 LEU A C 1
ATOM 1384 O O . LEU A 1 179 ? -13.657 3.943 18.564 1.00 53.00 179 LEU A O 1
#